Protein AF-0000000068720543 (afdb_homodimer)

Organism: Bacillus thuringiensis (NCBI:txid1428)

Structure (mmCIF, N/CA/C/O backbone):
data_AF-0000000068720543-model_v1
#
loop_
_entity.id
_entity.type
_entity.pdbx_description
1 polymer 'DUF1540 domain-containing protein'
#
loop_
_atom_site.group_PDB
_atom_site.id
_atom_site.type_symbol
_atom_site.label_atom_id
_atom_site.label_alt_id
_atom_site.label_comp_id
_atom_site.label_asym_id
_atom_site.label_entity_id
_atom_site.label_seq_id
_atom_site.pdbx_PDB_ins_code
_atom_site.Cartn_x
_atom_site.Cartn_y
_atom_site.Cartn_z
_atom_site.occupancy
_atom_site.B_iso_or_equiv
_atom_site.auth_seq_id
_atom_site.auth_comp_id
_atom_site.auth_asym_id
_atom_site.auth_atom_id
_atom_site.pdbx_PDB_model_num
ATOM 1 N N . MET A 1 1 ? 15.484 7.961 0.792 1 59.28 1 MET A N 1
ATOM 2 C CA . MET A 1 1 ? 15.688 6.895 1.771 1 59.28 1 MET A CA 1
ATOM 3 C C . MET A 1 1 ? 15.031 5.598 1.303 1 59.28 1 MET A C 1
ATOM 5 O O . MET A 1 1 ? 13.875 5.598 0.882 1 59.28 1 MET A O 1
ATOM 9 N N . ALA A 1 2 ? 15.727 4.594 1.062 1 74.5 2 ALA A N 1
ATOM 10 C CA . ALA A 1 2 ? 15.258 3.287 0.602 1 74.5 2 ALA A CA 1
ATOM 11 C C . ALA A 1 2 ? 14.5 2.557 1.706 1 74.5 2 ALA A C 1
ATOM 13 O O . ALA A 1 2 ? 14.898 2.588 2.871 1 74.5 2 ALA A O 1
ATOM 14 N N . GLN A 1 3 ? 13.266 2.258 1.398 1 88.94 3 GLN A N 1
ATOM 15 C CA . GLN A 1 3 ? 12.398 1.573 2.354 1 88.94 3 GLN A CA 1
ATOM 16 C C . GLN A 1 3 ? 12.141 0.131 1.929 1 88.94 3 GLN A C 1
ATOM 18 O O . GLN A 1 3 ? 12.414 -0.244 0.787 1 88.94 3 GLN A O 1
ATOM 23 N N . ASP A 1 4 ? 11.766 -0.643 2.977 1 93.56 4 ASP A N 1
ATOM 24 C CA . ASP A 1 4 ? 11.312 -1.989 2.639 1 93.56 4 ASP A CA 1
ATOM 25 C C . ASP A 1 4 ? 9.812 -2.021 2.393 1 93.56 4 ASP A C 1
ATOM 27 O O . ASP A 1 4 ? 9.047 -1.333 3.078 1 93.56 4 ASP A O 1
ATOM 31 N N . VAL A 1 5 ? 9.539 -2.764 1.365 1 96.56 5 VAL A N 1
ATOM 32 C CA . VAL A 1 5 ? 8.117 -2.977 1.089 1 96.56 5 VAL A CA 1
ATOM 33 C C . VAL A 1 5 ? 7.777 -4.453 1.255 1 96.56 5 VAL A C 1
ATOM 35 O O . VAL A 1 5 ? 8.234 -5.297 0.478 1 96.56 5 VAL A O 1
ATOM 38 N N . LEU A 1 6 ? 7 -4.727 2.332 1 97.38 6 LEU A N 1
ATOM 39 C CA . LEU A 1 6 ? 6.418 -6.051 2.502 1 97.38 6 LEU A CA 1
ATOM 40 C C . LEU A 1 6 ? 5.02 -6.113 1.896 1 97.38 6 LEU A C 1
ATOM 42 O O . LEU A 1 6 ? 4.254 -5.152 1.996 1 97.38 6 LEU A O 1
ATOM 46 N N . CYS A 1 7 ? 4.762 -7.258 1.271 1 97.94 7 CYS A N 1
ATOM 47 C CA . CYS A 1 7 ? 3.5 -7.355 0.544 1 97.94 7 CYS A CA 1
ATOM 48 C C . CYS A 1 7 ? 2.959 -8.781 0.583 1 97.94 7 CYS A C 1
ATOM 50 O O . CYS A 1 7 ? 3.67 -9.727 0.242 1 97.94 7 CYS A O 1
ATOM 52 N N . GLU A 1 8 ? 1.675 -8.938 0.94 1 97.75 8 GLU A N 1
ATOM 53 C CA . GLU A 1 8 ? 1.083 -10.273 1.007 1 97.75 8 GLU A CA 1
ATOM 54 C C . GLU A 1 8 ? 0.206 -10.547 -0.211 1 97.75 8 GLU A C 1
ATOM 56 O O . GLU A 1 8 ? -0.353 -11.633 -0.345 1 97.75 8 GLU A O 1
ATOM 61 N N . VAL A 1 9 ? 0.055 -9.641 -1.021 1 98.06 9 VAL A N 1
ATOM 62 C CA . VAL A 1 9 ? -0.808 -9.805 -2.184 1 98.06 9 VAL A CA 1
ATOM 63 C C . VAL A 1 9 ? -0.094 -10.648 -3.238 1 98.06 9 VAL A C 1
ATOM 65 O O . VAL A 1 9 ? 0.607 -10.109 -4.102 1 98.06 9 VAL A O 1
ATOM 68 N N . ASN A 1 10 ? -0.315 -11.828 -3.254 1 97 10 ASN A N 1
ATOM 69 C CA . ASN A 1 10 ? 0.574 -12.75 -3.953 1 97 10 ASN A CA 1
ATOM 70 C C . ASN A 1 10 ? 0.169 -12.922 -5.414 1 97 10 ASN A C 1
ATOM 72 O O . ASN A 1 10 ? 0.857 -13.602 -6.176 1 97 10 ASN A O 1
ATOM 76 N N . ASN A 1 11 ? -0.881 -12.359 -5.852 1 97.31 11 ASN A N 1
ATOM 77 C CA . ASN A 1 11 ? -1.216 -12.406 -7.27 1 97.31 11 ASN A CA 1
ATOM 78 C C . ASN A 1 11 ? -0.822 -11.117 -7.984 1 97.31 11 ASN A C 1
ATOM 80 O O . ASN A 1 11 ? -1.331 -10.828 -9.07 1 97.31 11 ASN A O 1
ATOM 84 N N . CYS A 1 12 ? -0.063 -10.398 -7.367 1 98.06 12 CYS A N 1
ATOM 85 C CA . CYS A 1 12 ? 0.542 -9.219 -7.992 1 98.06 12 CYS A CA 1
ATOM 86 C C . CYS A 1 12 ? 1.775 -9.609 -8.797 1 98.06 12 CYS A C 1
ATOM 88 O O . CYS A 1 12 ? 2.582 -10.43 -8.352 1 98.06 12 CYS A O 1
ATOM 90 N N . LYS A 1 13 ? 1.963 -8.93 -9.945 1 97.25 13 LYS A N 1
ATOM 91 C CA . LYS A 1 13 ?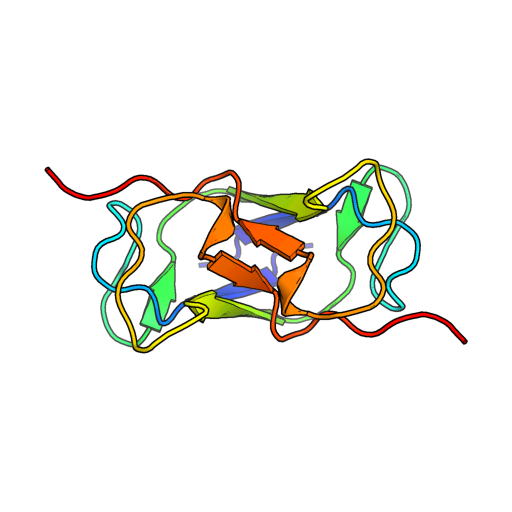 3.1 -9.188 -10.82 1 97.25 13 LYS A CA 1
ATOM 92 C C . LYS A 1 13 ? 4.418 -8.867 -10.125 1 97.25 13 LYS A C 1
ATOM 94 O O . LYS A 1 13 ? 5.461 -9.422 -10.469 1 97.25 13 LYS A O 1
ATOM 99 N N . PHE A 1 14 ? 4.383 -8.008 -9.172 1 97.5 14 PHE A N 1
ATOM 100 C CA . PHE A 1 14 ? 5.59 -7.543 -8.5 1 97.5 14 PHE A CA 1
ATOM 101 C C . PHE A 1 14 ? 5.809 -8.297 -7.195 1 97.5 14 PHE A C 1
ATOM 103 O O . PHE A 1 14 ? 6.727 -7.98 -6.438 1 97.5 14 PHE A O 1
ATOM 110 N N . TRP A 1 15 ? 4.906 -9.266 -6.941 1 97.56 15 TRP A N 1
ATOM 111 C CA . TRP A 1 15 ? 5.098 -10.055 -5.727 1 97.56 15 TRP A CA 1
ATOM 112 C C . TRP A 1 15 ? 6.309 -10.969 -5.852 1 97.56 15 TRP A C 1
ATOM 114 O O . TRP A 1 15 ? 6.527 -11.586 -6.898 1 97.56 15 TRP A O 1
ATOM 124 N N . ALA A 1 16 ? 7.059 -10.953 -4.742 1 96.19 16 ALA A N 1
ATOM 125 C CA . ALA A 1 16 ? 8.242 -11.812 -4.684 1 96.19 16 ALA A CA 1
ATOM 126 C C . ALA A 1 16 ? 8.195 -12.719 -3.459 1 96.19 16 ALA A C 1
ATOM 128 O O . ALA A 1 16 ? 7.426 -12.477 -2.525 1 96.19 16 ALA A O 1
ATOM 129 N N . ASN A 1 17 ? 9.031 -13.68 -3.494 1 95.31 17 ASN A N 1
ATOM 130 C CA . ASN A 1 17 ? 9.07 -14.672 -2.422 1 95.31 17 ASN A CA 1
ATOM 131 C C . ASN A 1 17 ? 9.336 -14.016 -1.066 1 95.31 17 ASN A C 1
ATOM 133 O O . ASN A 1 17 ? 10.156 -13.102 -0.96 1 95.31 17 ASN A O 1
ATOM 137 N N . GLY A 1 18 ? 8.531 -14.594 -0.069 1 95 18 GLY A N 1
ATOM 138 C CA . GLY A 1 18 ? 8.727 -14.094 1.282 1 95 18 GLY A CA 1
ATOM 139 C C . GLY A 1 18 ? 7.926 -12.836 1.57 1 95 18 GLY A C 1
ATOM 140 O O . GLY A 1 18 ? 8.305 -12.031 2.426 1 95 18 GLY A O 1
ATOM 141 N N . ASN A 1 19 ? 6.93 -12.578 0.8 1 96.62 19 ASN A N 1
ATOM 142 C CA . ASN A 1 19 ? 6.074 -11.414 0.98 1 96.62 19 ASN A CA 1
ATOM 143 C C . ASN A 1 19 ? 6.855 -10.117 0.797 1 96.62 19 ASN A C 1
ATOM 145 O O . ASN A 1 19 ? 6.762 -9.203 1.622 1 96.62 19 ASN A O 1
ATOM 149 N N . LYS A 1 20 ? 7.559 -10.25 -0.224 1 96.75 20 LYS A N 1
ATOM 150 C CA . LYS A 1 20 ? 8.297 -9.055 -0.614 1 96.75 20 LYS A CA 1
ATOM 151 C C . LYS A 1 20 ? 7.762 -8.477 -1.921 1 96.75 20 LYS A C 1
ATOM 153 O O . LYS A 1 20 ? 6.973 -9.117 -2.611 1 96.75 20 LYS A O 1
ATOM 158 N N . CYS A 1 21 ? 8.172 -7.223 -2.215 1 96.94 21 CYS A N 1
ATOM 159 C CA . CYS A 1 21 ? 7.82 -6.539 -3.453 1 96.94 21 CYS A CA 1
ATOM 160 C C . CYS A 1 21 ? 9.055 -6.289 -4.309 1 96.94 21 CYS A C 1
ATOM 162 O O . CYS A 1 21 ? 10.07 -5.797 -3.809 1 96.94 21 CYS A O 1
ATOM 164 N N . SER A 1 22 ? 8.992 -6.516 -5.629 1 96.44 22 SER A N 1
ATOM 165 C CA . SER A 1 22 ? 10.148 -6.391 -6.508 1 96.44 22 SER A CA 1
ATOM 166 C C . SER A 1 22 ? 10.094 -5.102 -7.32 1 96.44 22 SER A C 1
ATOM 168 O O . SER A 1 22 ? 11 -4.816 -8.109 1 96.44 22 SER A O 1
ATOM 170 N N . ALA A 1 23 ? 9.008 -4.348 -7.152 1 96.5 23 ALA A N 1
ATOM 171 C CA . ALA A 1 23 ? 8.906 -3.084 -7.875 1 96.5 23 ALA A CA 1
ATOM 172 C C . ALA A 1 23 ? 9.969 -2.096 -7.395 1 96.5 23 ALA A C 1
ATOM 174 O O . ALA A 1 23 ? 10.32 -2.076 -6.211 1 96.5 23 ALA A O 1
ATOM 175 N N . GLU A 1 24 ? 10.422 -1.315 -8.234 1 95.56 24 GLU A N 1
ATOM 176 C CA . GLU A 1 24 ? 11.406 -0.296 -7.879 1 95.56 24 GLU A CA 1
ATOM 177 C C . GLU A 1 24 ? 10.805 0.75 -6.945 1 95.56 24 GLU A C 1
ATOM 179 O O . GLU A 1 24 ? 11.508 1.301 -6.09 1 95.56 24 GLU A O 1
ATOM 184 N N . ALA A 1 25 ? 9.539 1.008 -7.176 1 96.12 25 ALA A N 1
ATOM 185 C CA . ALA A 1 25 ? 8.789 1.952 -6.352 1 96.12 25 ALA A CA 1
ATOM 186 C C . ALA A 1 25 ? 7.312 1.583 -6.309 1 96.12 25 ALA A C 1
ATOM 188 O O . ALA A 1 25 ? 6.766 1.055 -7.281 1 96.12 25 ALA A O 1
ATOM 189 N N . ILE A 1 26 ? 6.797 1.894 -5.109 1 97.38 26 ILE A N 1
ATOM 190 C CA . ILE A 1 26 ? 5.348 1.739 -5.113 1 97.38 26 ILE A CA 1
ATOM 191 C C . ILE A 1 26 ? 4.684 3.09 -4.852 1 97.38 26 ILE A C 1
ATOM 193 O O . ILE A 1 26 ? 5.316 4.008 -4.324 1 97.38 26 ILE A O 1
ATOM 197 N N . TYR A 1 27 ? 3.416 3.145 -5.301 1 98.19 27 TYR A N 1
ATOM 198 C CA . TYR A 1 27 ? 2.605 4.34 -5.102 1 98.19 27 TYR A CA 1
ATOM 199 C C . TYR A 1 27 ? 1.333 4.016 -4.328 1 98.19 27 TYR A C 1
ATOM 201 O O . TYR A 1 27 ? 0.501 3.232 -4.793 1 98.19 27 TYR A O 1
ATOM 209 N N . VAL A 1 28 ? 1.302 4.641 -3.148 1 98.5 28 VAL A N 1
ATOM 210 C CA . VAL A 1 28 ? 0.134 4.457 -2.295 1 98.5 28 VAL A CA 1
ATOM 211 C C . VAL A 1 28 ? -0.802 5.656 -2.43 1 98.5 28 VAL A C 1
ATOM 213 O O . VAL A 1 28 ? -0.357 6.805 -2.389 1 98.5 28 VAL A O 1
ATOM 216 N N . VAL A 1 29 ? -2.137 5.332 -2.613 1 98.38 29 VAL A N 1
ATOM 217 C CA . VAL A 1 29 ? -3.143 6.379 -2.758 1 98.38 29 VAL A CA 1
ATOM 218 C C . VAL A 1 29 ? -4.359 6.047 -1.897 1 98.38 29 VAL A C 1
ATOM 220 O O . VAL A 1 29 ? -4.5 4.922 -1.416 1 98.38 29 VAL A O 1
ATOM 223 N N . SER A 1 30 ? -5.125 7.086 -1.691 1 97.88 30 SER A N 1
ATOM 224 C CA . SER A 1 30 ? -6.41 6.863 -1.032 1 97.88 30 SER A CA 1
ATOM 225 C C . SER A 1 30 ? -7.504 6.562 -2.047 1 97.88 30 SER A C 1
ATOM 227 O O . SER A 1 30 ? -7.434 7 -3.197 1 97.88 30 SER A O 1
ATOM 229 N N . HIS A 1 31 ? -8.539 5.832 -1.623 1 94.94 31 HIS A N 1
ATOM 230 C CA . HIS A 1 31 ? -9.672 5.508 -2.479 1 94.94 31 HIS A CA 1
ATOM 231 C C . HIS A 1 31 ? -10.312 6.77 -3.045 1 94.94 31 HIS A C 1
ATOM 233 O O . HIS A 1 31 ? -10.695 6.805 -4.215 1 94.94 31 HIS A O 1
ATOM 239 N N . LYS A 1 32 ? -10.391 7.707 -2.119 1 91.88 32 LYS A N 1
ATOM 240 C CA . LYS A 1 32 ? -10.953 8.992 -2.525 1 91.88 32 LYS A CA 1
ATOM 241 C C . LYS A 1 32 ? -10.109 10.148 -2.004 1 91.88 32 LYS A C 1
ATOM 243 O O . LYS A 1 32 ? -9.961 10.32 -0.792 1 91.88 32 LYS A O 1
ATOM 248 N N . GLY A 1 33 ? -9.586 10.844 -3.01 1 94.12 33 GLY A N 1
ATOM 249 C CA . GLY A 1 33 ? -8.82 12.016 -2.611 1 94.12 33 GLY A CA 1
ATOM 250 C C . GLY A 1 33 ? -7.453 11.672 -2.055 1 94.12 33 GLY A C 1
ATOM 251 O O . GLY A 1 33 ? -6.734 10.844 -2.621 1 94.12 33 GLY A O 1
ATOM 252 N N . LYS A 1 34 ? -7.137 12.508 -1.005 1 96.56 34 LYS A N 1
ATOM 253 C CA . LYS A 1 34 ? -5.805 12.359 -0.424 1 96.56 34 LYS A CA 1
ATOM 254 C C . LYS A 1 34 ? -5.891 12.023 1.063 1 96.56 34 LYS A C 1
ATOM 256 O O . LYS A 1 34 ? -4.875 12.047 1.767 1 96.56 34 LYS A O 1
ATOM 261 N N . HIS A 1 35 ? -7.172 11.742 1.511 1 96.81 35 HIS A N 1
ATOM 262 C CA . HIS A 1 35 ? -7.379 11.43 2.92 1 96.81 35 HIS A CA 1
ATOM 263 C C . HIS A 1 35 ? -8.016 10.055 3.094 1 96.81 35 HIS A C 1
ATOM 265 O O . HIS A 1 35 ? -8.852 9.648 2.285 1 96.81 35 HIS A O 1
ATOM 271 N N . ALA A 1 36 ? -7.477 9.438 4.102 1 97.25 36 ALA A N 1
ATOM 272 C CA . ALA A 1 36 ? -8.062 8.156 4.484 1 97.25 36 ALA A CA 1
ATOM 273 C C . ALA A 1 36 ? -8.406 8.133 5.973 1 97.25 36 ALA A C 1
ATOM 275 O O . ALA A 1 36 ? -7.727 8.773 6.781 1 97.25 36 ALA A O 1
ATOM 276 N N . SER A 1 37 ? -9.508 7.398 6.238 1 96.12 37 SER A N 1
ATOM 277 C CA . SER A 1 37 ? -9.906 7.262 7.637 1 96.12 37 SER A CA 1
ATOM 278 C C . SER A 1 37 ? -9.508 5.898 8.195 1 96.12 37 SER A C 1
ATOM 280 O O . SER A 1 37 ? -9.391 5.727 9.406 1 96.12 37 SER A O 1
ATOM 282 N N . THR A 1 38 ? -9.438 4.934 7.215 1 95.88 38 THR A N 1
ATOM 283 C CA . THR A 1 38 ? -9.078 3.57 7.59 1 95.88 38 THR A CA 1
ATOM 284 C C . THR A 1 38 ? -8.039 2.998 6.629 1 95.88 38 THR A C 1
ATOM 286 O O . THR A 1 38 ? -7.844 3.529 5.531 1 95.88 38 THR A O 1
ATOM 289 N N . THR A 1 39 ? -7.484 1.969 7.066 1 96.75 39 THR A N 1
ATOM 290 C CA . THR A 1 39 ? -6.504 1.264 6.25 1 96.75 39 THR A CA 1
ATOM 291 C C . THR A 1 39 ? -7.121 0.82 4.926 1 96.75 39 THR A C 1
ATOM 293 O O . THR A 1 39 ? -6.465 0.853 3.885 1 96.75 39 THR A O 1
ATOM 296 N N . GLU A 1 40 ? -8.391 0.45 4.953 1 96.62 40 GLU A N 1
ATOM 297 C CA . GLU A 1 40 ? -9.07 -0.11 3.787 1 96.62 40 GLU A CA 1
ATOM 298 C C . GLU A 1 40 ? -9.32 0.96 2.73 1 96.62 40 GLU A C 1
ATOM 300 O O . GLU A 1 40 ? -9.656 0.644 1.586 1 96.62 40 GLU A O 1
ATOM 305 N N . GLU A 1 41 ? -9.062 2.18 3.15 1 96.94 41 GLU A N 1
ATOM 306 C CA . GLU A 1 41 ? -9.242 3.268 2.195 1 96.94 41 GLU A CA 1
ATOM 307 C C . GLU A 1 41 ? -7.93 3.637 1.518 1 96.94 41 GLU A C 1
ATOM 309 O O . GLU A 1 41 ? -7.879 4.57 0.716 1 96.94 41 GLU A O 1
ATOM 314 N N . THR A 1 42 ? -6.867 2.951 1.834 1 98.44 42 THR A N 1
ATOM 315 C CA . THR A 1 42 ? -5.578 3.121 1.176 1 98.44 42 THR A CA 1
ATOM 316 C C . THR A 1 42 ? -5.332 2.004 0.165 1 98.44 42 THR A C 1
ATOM 318 O O . THR A 1 42 ? -5.691 0.85 0.408 1 98.44 42 THR A O 1
ATOM 321 N N . ASP A 1 43 ? -4.758 2.408 -1.011 1 98.12 43 ASP A N 1
ATOM 322 C CA . ASP A 1 43 ? -4.586 1.465 -2.111 1 98.12 43 ASP A CA 1
ATOM 323 C C . ASP A 1 43 ? -3.146 1.477 -2.623 1 98.12 43 ASP A C 1
ATOM 325 O O . ASP A 1 43 ? -2.525 2.537 -2.725 1 98.12 43 ASP A O 1
ATOM 329 N N . CYS A 1 44 ? -2.682 0.294 -2.891 1 98.44 44 CYS A N 1
ATOM 330 C CA . CYS A 1 44 ? -1.448 0.229 -3.668 1 98.44 44 CYS A CA 1
ATOM 331 C C . CYS A 1 44 ? -1.73 0.413 -5.156 1 98.44 44 CYS A C 1
ATOM 333 O O . CYS A 1 44 ? -2.203 -0.51 -5.82 1 98.44 44 CYS A O 1
ATOM 335 N N . LYS A 1 45 ? -1.367 1.561 -5.68 1 98.31 45 LYS A N 1
ATOM 336 C CA . LYS A 1 45 ? -1.641 1.89 -7.078 1 98.31 45 LYS A CA 1
ATOM 337 C C . LYS A 1 45 ? -0.743 1.089 -8.016 1 98.31 45 LYS A C 1
ATOM 339 O O . LYS A 1 45 ? -1.091 0.87 -9.18 1 98.31 45 LYS A O 1
ATOM 344 N N . THR A 1 46 ? 0.336 0.645 -7.57 1 98.12 46 THR A N 1
ATOM 345 C CA . THR A 1 46 ? 1.326 -0.071 -8.367 1 98.12 46 THR A CA 1
ATOM 346 C C . THR A 1 46 ? 0.906 -1.522 -8.578 1 98.12 46 THR A C 1
ATOM 348 O O . THR A 1 46 ? 1.503 -2.238 -9.383 1 98.12 46 THR A O 1
ATOM 351 N N . PHE A 1 47 ? -0.114 -1.95 -7.836 1 98.19 47 PHE A N 1
ATOM 352 C CA . PHE A 1 47 ? -0.621 -3.311 -7.965 1 98.19 47 PHE A CA 1
ATOM 353 C C . PHE A 1 47 ? -1.007 -3.609 -9.406 1 98.19 47 PHE A C 1
ATOM 355 O O . PHE A 1 47 ? -1.684 -2.807 -10.055 1 98.19 47 PHE A O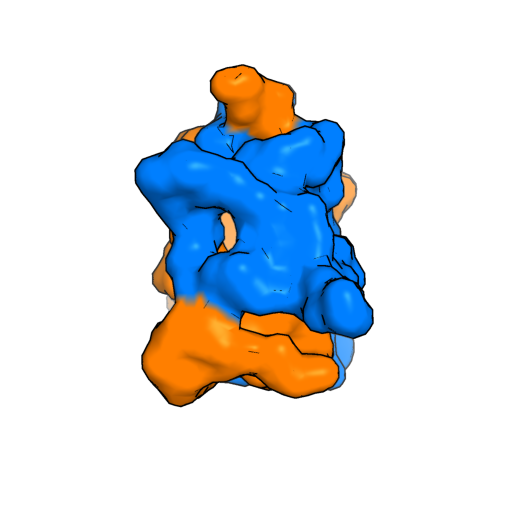 1
ATOM 362 N N . ASP A 1 48 ? -0.528 -4.762 -9.836 1 97.75 48 ASP A N 1
ATOM 363 C CA . ASP A 1 48 ? -0.849 -5.293 -11.164 1 97.75 48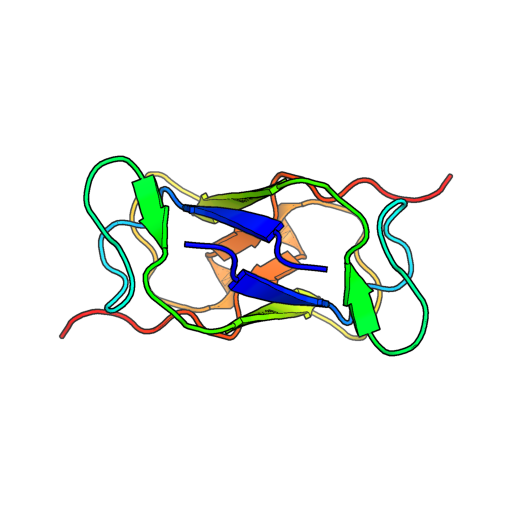 ASP A CA 1
ATOM 364 C C . ASP A 1 48 ? -1.056 -6.809 -11.109 1 97.75 48 ASP A C 1
ATOM 366 O O . ASP A 1 48 ? -0.103 -7.562 -10.898 1 97.75 48 ASP A O 1
ATOM 370 N N . PRO A 1 49 ? -2.354 -7.176 -11.359 1 95.25 49 PRO A N 1
ATOM 371 C CA . PRO A 1 49 ? -2.594 -8.617 -11.266 1 95.25 49 PRO A CA 1
ATOM 372 C C . PRO A 1 49 ? -1.85 -9.414 -12.336 1 95.25 49 PRO A C 1
ATOM 374 O O . PRO A 1 49 ? -1.723 -8.953 -13.477 1 95.25 49 PRO A O 1
ATOM 377 N N . GLU A 1 50 ? -1.295 -10.586 -11.805 1 86.25 50 GLU A N 1
ATOM 378 C CA . GLU A 1 50 ? -0.626 -11.477 -12.75 1 86.25 50 GLU A CA 1
ATOM 379 C C . GLU A 1 50 ? -1.638 -12.258 -13.586 1 86.25 50 GLU A C 1
ATOM 381 O O . GLU A 1 50 ? -2.621 -12.781 -13.055 1 86.25 50 GLU A O 1
ATOM 386 N N . VAL A 1 51 ? -1.937 -11.859 -14.789 1 65.75 51 VAL A N 1
ATOM 387 C CA . VAL A 1 51 ? -2.793 -12.641 -15.68 1 65.75 51 VAL A CA 1
ATOM 388 C C . VAL A 1 51 ? -2.264 -14.062 -15.781 1 65.75 51 VAL A C 1
ATOM 390 O O . VAL A 1 51 ? -1.063 -14.305 -15.625 1 65.75 51 VAL A O 1
ATOM 393 N N . MET B 1 1 ? 16.281 -5.227 -0.903 1 59.38 1 MET B N 1
ATOM 394 C CA . MET B 1 1 ? 16.375 -4.176 -1.911 1 59.38 1 MET B CA 1
ATOM 395 C C . MET B 1 1 ? 15.57 -2.949 -1.498 1 59.38 1 MET B C 1
ATOM 397 O O . MET B 1 1 ? 14.406 -3.064 -1.111 1 59.38 1 MET B O 1
ATOM 401 N N . ALA B 1 2 ? 16.141 -1.879 -1.246 1 73 2 ALA B N 1
ATOM 402 C CA . ALA B 1 2 ? 15.523 -0.62 -0.835 1 73 2 ALA B CA 1
ATOM 403 C C . ALA B 1 2 ? 14.695 -0.021 -1.968 1 73 2 ALA B C 1
ATOM 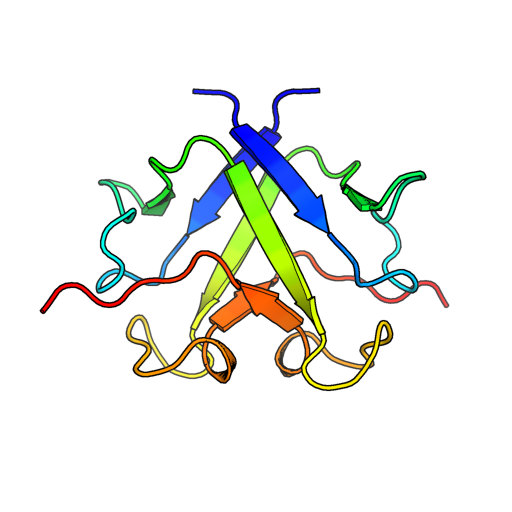405 O O . ALA B 1 2 ? 15.117 -0.026 -3.127 1 73 2 ALA B O 1
ATOM 406 N N . GLN B 1 3 ? 13.438 0.108 -1.681 1 89.12 3 GLN B N 1
ATOM 407 C CA . GLN B 1 3 ? 12.508 0.662 -2.658 1 89.12 3 GLN B CA 1
ATOM 408 C C . GLN B 1 3 ? 12.031 2.049 -2.24 1 89.12 3 GLN B C 1
ATOM 410 O O . GLN B 1 3 ? 12.234 2.459 -1.095 1 89.12 3 GLN B O 1
ATOM 415 N N . ASP B 1 4 ? 11.547 2.756 -3.291 1 93.56 4 ASP B N 1
ATOM 416 C CA . ASP B 1 4 ? 10.898 4.02 -2.957 1 93.56 4 ASP B CA 1
ATOM 417 C C . ASP B 1 4 ? 9.398 3.824 -2.727 1 93.56 4 ASP B C 1
ATOM 419 O O . ASP B 1 4 ? 8.758 3.027 -3.416 1 93.56 4 ASP B O 1
ATOM 423 N N . VAL B 1 5 ? 9.016 4.516 -1.697 1 96.56 5 VAL B N 1
ATOM 424 C CA . VAL B 1 5 ? 7.578 4.512 -1.436 1 96.56 5 VAL B CA 1
ATOM 425 C C . VAL B 1 5 ? 7.02 5.922 -1.601 1 96.56 5 VAL B C 1
ATOM 427 O O . VAL B 1 5 ? 7.332 6.816 -0.812 1 96.56 5 VAL B O 1
ATOM 430 N N . LEU B 1 6 ? 6.227 6.082 -2.693 1 97.38 6 LEU B N 1
ATOM 431 C CA . LEU B 1 6 ? 5.453 7.309 -2.867 1 97.38 6 LEU B CA 1
ATOM 432 C C . LEU B 1 6 ? 4.055 7.16 -2.277 1 97.38 6 LEU B C 1
ATOM 434 O O . LEU B 1 6 ? 3.439 6.102 -2.389 1 97.38 6 LEU B O 1
ATOM 438 N N . CYS B 1 7 ? 3.619 8.25 -1.652 1 97.94 7 CYS B N 1
ATOM 439 C CA . CYS B 1 7 ? 2.35 8.156 -0.941 1 97.94 7 CYS B CA 1
ATOM 440 C C . CYS B 1 7 ? 1.604 9.484 -0.989 1 97.94 7 CYS B C 1
ATOM 442 O O . CYS B 1 7 ? 2.158 10.531 -0.633 1 97.94 7 CYS B O 1
ATOM 444 N N . GLU B 1 8 ? 0.302 9.453 -1.368 1 97.81 8 GLU B N 1
ATOM 445 C CA . GLU B 1 8 ? -0.484 10.68 -1.445 1 97.81 8 GLU B CA 1
ATOM 446 C C . GLU B 1 8 ? -1.405 10.828 -0.237 1 97.81 8 GLU B C 1
ATOM 448 O O . GLU B 1 8 ? -2.123 11.82 -0.111 1 97.81 8 GLU B O 1
ATOM 453 N N . VAL B 1 9 ? -1.403 9.914 0.579 1 98.06 9 VAL B N 1
ATOM 454 C CA . VAL B 1 9 ? -2.297 9.953 1.732 1 98.06 9 VAL B CA 1
ATOM 455 C C . VAL B 1 9 ? -1.729 10.891 2.791 1 98.06 9 VAL B C 1
ATOM 457 O O . VAL B 1 9 ? -0.967 10.469 3.664 1 98.06 9 VAL B O 1
ATOM 460 N N . ASN B 1 10 ? -2.135 12.023 2.793 1 97.06 10 ASN B N 1
ATOM 461 C CA . ASN B 1 10 ? -1.402 13.07 3.498 1 97.06 10 ASN B CA 1
ATOM 462 C C . ASN B 1 10 ? -1.84 13.18 4.957 1 97.06 10 ASN B C 1
ATOM 464 O O . ASN B 1 10 ? -1.263 13.945 5.727 1 97.06 10 ASN B O 1
ATOM 468 N N . ASN B 1 11 ? -2.801 12.453 5.387 1 97.38 11 ASN B N 1
ATOM 469 C CA . ASN B 1 11 ? -3.156 12.453 6.805 1 97.38 11 ASN B CA 1
ATOM 470 C C . ASN B 1 11 ? -2.578 11.242 7.527 1 97.38 11 ASN B C 1
ATOM 472 O O . ASN B 1 11 ? -3.045 10.875 8.609 1 97.38 11 ASN B O 1
ATOM 476 N N . CYS B 1 12 ? -1.72 10.648 6.922 1 98.06 12 CYS B N 1
ATOM 477 C CA . CYS B 1 12 ? -0.954 9.578 7.551 1 98.06 12 CYS B CA 1
ATOM 478 C C . CYS B 1 12 ? 0.203 10.141 8.367 1 98.06 12 CYS B C 1
ATOM 480 O O . CYS B 1 12 ? 0.885 11.07 7.93 1 98.06 12 CYS B O 1
ATOM 482 N N . LYS B 1 13 ? 0.48 9.492 9.516 1 97.31 13 LYS B N 1
ATOM 483 C CA . LYS B 1 13 ? 1.556 9.922 10.398 1 97.31 13 LYS B CA 1
ATOM 484 C C . LYS B 1 13 ? 2.916 9.789 9.719 1 97.31 13 LYS B C 1
ATOM 486 O O . LYS B 1 13 ? 3.863 10.492 10.078 1 97.31 13 LYS B O 1
ATOM 491 N N . PHE B 1 14 ? 3.018 8.938 8.766 1 97.56 14 PHE B N 1
ATOM 492 C CA . PHE B 1 14 ? 4.289 8.656 8.109 1 97.56 14 PHE B CA 1
ATOM 493 C C . PHE B 1 14 ? 4.41 9.43 6.805 1 97.56 14 PHE B C 1
ATOM 495 O O . PHE B 1 14 ? 5.371 9.25 6.055 1 97.56 14 PHE B O 1
ATOM 502 N N . TRP B 1 15 ? 3.381 10.258 6.539 1 97.56 15 TRP B N 1
ATOM 503 C CA . TRP B 1 15 ? 3.463 11.062 5.32 1 97.56 15 TRP B CA 1
ATOM 504 C C . TRP B 1 15 ? 4.523 12.148 5.457 1 97.56 15 TRP B C 1
ATOM 506 O O . TRP B 1 15 ? 4.637 12.789 6.508 1 97.56 15 TRP B O 1
ATOM 516 N N . ALA B 1 16 ? 5.277 12.242 4.355 1 96.25 16 ALA B N 1
ATOM 517 C CA . ALA B 1 16 ? 6.32 13.266 4.305 1 96.25 16 ALA B CA 1
ATOM 518 C C . ALA B 1 16 ? 6.148 14.164 3.082 1 96.25 16 ALA B C 1
ATOM 520 O O . ALA B 1 16 ? 5.426 13.812 2.146 1 96.25 16 ALA B O 1
ATOM 521 N N . ASN B 1 17 ? 6.844 15.234 3.121 1 95.31 17 ASN B N 1
ATOM 522 C CA . ASN B 1 17 ? 6.746 16.219 2.047 1 95.31 17 ASN B CA 1
ATOM 523 C C . ASN B 1 17 ? 7.109 15.609 0.695 1 95.31 17 ASN B C 1
ATOM 525 O O . ASN B 1 17 ? 8.055 14.828 0.597 1 95.31 17 ASN B O 1
ATOM 529 N N . GLY B 1 18 ? 6.238 16.062 -0.305 1 95.06 18 GLY B N 1
ATOM 530 C CA . GLY B 1 18 ? 6.516 15.586 -1.653 1 95.06 18 GLY B CA 1
ATOM 531 C C . GLY B 1 18 ? 5.914 14.227 -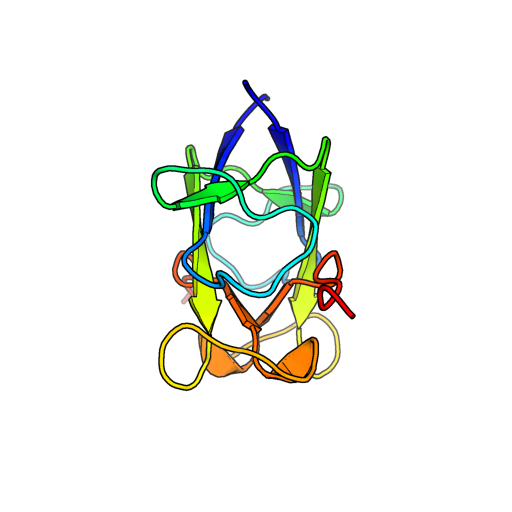1.947 1 95.06 18 GLY B C 1
ATOM 532 O O . GLY B 1 18 ? 6.418 13.484 -2.795 1 95.06 18 GLY B O 1
ATOM 533 N N . ASN B 1 19 ? 4.961 13.836 -1.194 1 96.62 19 ASN B N 1
ATOM 534 C CA . ASN B 1 19 ? 4.289 12.555 -1.379 1 96.62 19 ASN B CA 1
ATOM 535 C C . ASN B 1 19 ? 5.254 11.383 -1.182 1 96.62 19 ASN B C 1
ATOM 537 O O . ASN B 1 19 ? 5.301 10.469 -2.004 1 96.62 19 ASN B O 1
ATOM 541 N N . LYS B 1 20 ? 5.918 11.625 -0.149 1 96.75 20 LYS B N 1
ATOM 542 C CA . LYS B 1 20 ? 6.824 10.555 0.249 1 96.75 20 LYS B CA 1
ATOM 543 C C . LYS B 1 20 ? 6.367 9.906 1.551 1 96.75 20 LYS B C 1
ATOM 545 O O . LYS B 1 20 ? 5.5 10.438 2.248 1 96.75 20 LYS B O 1
ATOM 550 N N . CYS B 1 21 ? 6.938 8.711 1.832 1 97 21 CYS B N 1
ATOM 551 C CA . CYS B 1 21 ? 6.688 7.984 3.068 1 97 21 CYS B CA 1
ATOM 552 C C . CYS B 1 21 ? 7.941 7.922 3.93 1 97 21 CYS B C 1
ATOM 554 O O . CYS B 1 21 ? 9.023 7.586 3.436 1 97 21 CYS B O 1
ATOM 556 N N . SER B 1 22 ? 7.836 8.141 5.258 1 96.44 22 SER B N 1
ATOM 557 C CA . SER B 1 22 ? 8.992 8.188 6.145 1 96.44 22 SER B CA 1
ATOM 558 C C . SER B 1 22 ? 9.125 6.902 6.957 1 96.44 22 SER B C 1
ATOM 560 O O . SER B 1 22 ? 10.055 6.758 7.75 1 96.44 22 SER B O 1
ATOM 562 N N . ALA B 1 23 ? 8.172 6 6.77 1 96.5 23 ALA B N 1
ATOM 563 C CA . ALA B 1 23 ? 8.258 4.738 7.5 1 96.5 23 ALA B CA 1
ATOM 564 C C . ALA B 1 23 ? 9.453 3.914 7.031 1 96.5 23 ALA B C 1
ATOM 566 O O . ALA B 1 23 ? 9.812 3.945 5.852 1 96.5 23 ALA B O 1
ATOM 567 N N . GLU B 1 24 ? 10 3.205 7.883 1 95.56 24 GLU B N 1
ATOM 568 C CA . GLU B 1 24 ? 11.125 2.342 7.547 1 95.56 24 GLU B CA 1
ATOM 569 C C . GLU B 1 24 ? 10.695 1.213 6.613 1 95.56 24 GLU B C 1
ATOM 571 O O . GLU B 1 24 ? 11.469 0.777 5.758 1 95.56 24 GLU B O 1
ATOM 576 N N . ALA B 1 25 ? 9.484 0.779 6.84 1 96.12 25 ALA B N 1
ATOM 577 C CA . ALA B 1 25 ? 8.891 -0.271 6.02 1 96.12 25 ALA B CA 1
ATOM 578 C C . ALA B 1 25 ? 7.371 -0.122 5.957 1 96.12 25 ALA B C 1
ATOM 580 O O . ALA B 1 25 ? 6.742 0.323 6.922 1 96.12 25 ALA B O 1
ATOM 581 N N . ILE B 1 26 ? 6.918 -0.507 4.762 1 97.44 26 ILE B N 1
ATOM 582 C CA . ILE B 1 26 ? 5.461 -0.565 4.746 1 97.44 26 ILE B CA 1
ATOM 583 C C . ILE B 1 26 ? 5.004 -1.999 4.484 1 97.44 26 ILE B C 1
ATOM 585 O O . ILE B 1 26 ? 5.773 -2.818 3.975 1 97.44 26 ILE B O 1
ATOM 589 N N . TYR B 1 27 ? 3.756 -2.236 4.91 1 98.19 27 TYR B N 1
ATOM 590 C CA . TYR B 1 27 ? 3.135 -3.539 4.707 1 98.19 27 TYR B CA 1
ATOM 591 C C . TYR B 1 27 ? 1.836 -3.406 3.918 1 98.19 27 TYR B C 1
ATOM 593 O O . TYR B 1 27 ? 0.894 -2.752 4.367 1 98.19 27 TYR B O 1
ATOM 601 N N . VAL B 1 28 ? 1.903 -4.035 2.742 1 98.5 28 VAL B N 1
ATOM 602 C CA . VAL B 1 28 ? 0.731 -4.027 1.874 1 98.5 28 VAL B CA 1
ATOM 603 C C . VAL B 1 28 ? -0.016 -5.355 2.002 1 98.5 28 VAL B C 1
ATOM 605 O O . VAL B 1 28 ? 0.596 -6.426 1.963 1 98.5 28 VAL B O 1
ATOM 608 N N . VAL B 1 29 ? -1.386 -5.23 2.174 1 98.38 29 VAL B N 1
ATOM 609 C CA . VAL B 1 29 ? -2.227 -6.414 2.309 1 98.38 29 VAL B CA 1
ATOM 610 C C . VAL B 1 29 ? -3.469 -6.266 1.433 1 98.38 29 VAL B C 1
ATOM 612 O O . VAL B 1 29 ?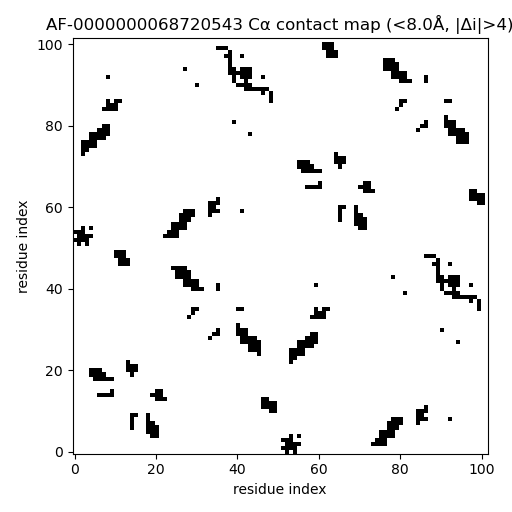 -3.76 -5.18 0.933 1 98.38 29 VAL B O 1
ATOM 615 N N . SER B 1 30 ? -4.074 -7.402 1.227 1 97.81 30 SER B N 1
ATOM 616 C CA . SER B 1 30 ? -5.367 -7.375 0.55 1 97.81 30 SER B CA 1
ATOM 617 C C . SER B 1 30 ? -6.512 -7.242 1.549 1 97.81 30 SER B C 1
ATOM 619 O O . SER B 1 30 ? -6.387 -7.656 2.703 1 97.81 30 SER B O 1
ATOM 621 N N . HIS B 1 31 ? -7.637 -6.684 1.1 1 94.81 31 HIS B N 1
ATOM 622 C CA . HIS B 1 31 ? -8.82 -6.539 1.938 1 94.81 31 HIS B CA 1
ATOM 623 C C . HIS B 1 31 ? -9.273 -7.883 2.498 1 94.81 31 HIS B C 1
ATOM 625 O O . HIS B 1 31 ? -9.664 -7.977 3.662 1 94.81 31 HIS B O 1
ATOM 631 N N . LYS B 1 32 ? -9.203 -8.82 1.566 1 91.75 32 LYS B N 1
ATOM 632 C CA . LYS B 1 32 ? -9.578 -10.172 1.966 1 91.75 32 LYS B CA 1
ATOM 633 C C . LYS B 1 32 ? -8.555 -11.195 1.468 1 91.75 32 LYS B C 1
ATOM 635 O O . LYS B 1 32 ? -8.375 -11.359 0.26 1 91.75 32 LYS B O 1
ATOM 640 N N . GLY B 1 33 ? -7.926 -11.781 2.492 1 93.94 33 GLY B N 1
ATOM 641 C CA . GLY B 1 33 ? -6.988 -12.828 2.117 1 93.94 33 GLY B CA 1
ATOM 642 C C . GLY B 1 33 ? -5.68 -12.281 1.577 1 93.94 33 GLY B C 1
ATOM 643 O O . GLY B 1 33 ? -5.09 -11.375 2.16 1 93.94 33 GLY B O 1
ATOM 644 N N . LYS B 1 34 ? -5.234 -13.062 0.518 1 96.5 34 LYS B N 1
ATOM 645 C CA . LYS B 1 34 ? -3.938 -12.711 -0.051 1 96.5 34 LYS B CA 1
ATOM 646 C C . LYS B 1 34 ? -4.055 -12.398 -1.538 1 96.5 34 LYS B C 1
ATOM 648 O O . LYS B 1 34 ? -3.045 -12.25 -2.23 1 96.5 34 LYS B O 1
ATOM 653 N N . HIS B 1 35 ? -5.363 -12.312 -2.012 1 96.81 35 HIS B N 1
ATOM 654 C CA . HIS B 1 35 ? -5.598 -12.031 -3.424 1 96.81 35 HIS B CA 1
ATOM 655 C C . HIS B 1 35 ? -6.43 -10.773 -3.607 1 96.81 35 HIS B C 1
ATOM 657 O O . HIS B 1 35 ? -7.328 -10.492 -2.811 1 96.81 35 HIS B O 1
ATOM 663 N N . ALA B 1 36 ? -5.973 -10.078 -4.613 1 97.25 36 ALA B N 1
ATOM 664 C CA . ALA B 1 36 ? -6.738 -8.898 -5.004 1 97.25 36 ALA B CA 1
ATOM 665 C C . ALA B 1 36 ? -7.051 -8.922 -6.5 1 97.25 36 ALA B C 1
ATOM 667 O O . ALA B 1 36 ? -6.273 -9.445 -7.297 1 97.25 36 ALA B O 1
ATOM 668 N N . SER B 1 37 ? -8.242 -8.352 -6.789 1 96.12 37 SER B N 1
ATOM 669 C CA . SER B 1 37 ? -8.625 -8.266 -8.195 1 96.12 37 SER B CA 1
ATOM 670 C C . SER B 1 37 ? -8.438 -6.855 -8.734 1 96.12 37 SER B C 1
ATOM 672 O O . SER B 1 37 ? -8.328 -6.66 -9.945 1 96.12 37 SER B O 1
ATOM 674 N N . THR B 1 38 ? -8.516 -5.891 -7.754 1 95.88 38 THR B N 1
ATOM 675 C CA . THR B 1 38 ? -8.367 -4.488 -8.117 1 95.88 38 THR B CA 1
ATOM 676 C C . THR B 1 38 ? -7.438 -3.773 -7.137 1 95.88 38 THR B C 1
ATOM 678 O O . THR B 1 38 ? -7.184 -4.273 -6.039 1 95.88 38 THR B O 1
ATOM 681 N N . THR B 1 39 ? -7.023 -2.666 -7.555 1 96.75 39 THR B N 1
ATOM 682 C CA . THR B 1 39 ? -6.176 -1.828 -6.719 1 96.75 39 THR B CA 1
ATOM 683 C C . THR B 1 39 ? -6.879 -1.483 -5.406 1 96.75 39 THR B C 1
ATOM 685 O O . THR B 1 39 ? -6.242 -1.419 -4.352 1 96.75 39 THR B O 1
ATOM 688 N N . GLU B 1 40 ? -8.188 -1.312 -5.465 1 96.62 40 GLU B N 1
ATOM 689 C CA . GLU B 1 40 ? -8.961 -0.863 -4.312 1 96.62 40 GLU B CA 1
ATOM 690 C C . GLU B 1 40 ? -9.078 -1.964 -3.262 1 96.62 40 GLU B C 1
ATOM 692 O O . GLU B 1 40 ? -9.469 -1.705 -2.123 1 96.62 40 GLU B O 1
ATOM 697 N N . GLU B 1 41 ? -8.625 -3.133 -3.678 1 96.88 41 GLU B N 1
ATOM 698 C CA . GLU B 1 41 ? -8.656 -4.238 -2.727 1 96.88 41 GLU B CA 1
ATOM 699 C C . GLU B 1 41 ? -7.312 -4.406 -2.027 1 96.88 41 GLU B C 1
ATOM 701 O O . GLU B 1 41 ? -7.137 -5.324 -1.225 1 96.88 41 GLU B O 1
ATOM 706 N N . THR B 1 42 ? -6.371 -3.568 -2.336 1 98.44 42 THR B N 1
ATOM 707 C CA . THR B 1 42 ? -5.082 -3.545 -1.657 1 98.44 42 THR B CA 1
ATOM 708 C C . THR B 1 42 ? -5.027 -2.412 -0.637 1 98.44 42 THR B C 1
ATOM 710 O O . THR B 1 42 ? -5.559 -1.325 -0.88 1 98.44 42 THR B O 1
ATOM 713 N N . ASP B 1 43 ? -4.395 -2.721 0.537 1 98.12 43 ASP B N 1
ATOM 714 C CA . ASP B 1 43 ? -4.375 -1.768 1.643 1 98.12 43 ASP B CA 1
ATOM 715 C C . ASP B 1 43 ? -2.957 -1.562 2.166 1 98.12 43 ASP B C 1
ATOM 717 O O . ASP B 1 43 ? -2.184 -2.516 2.27 1 98.12 43 ASP B O 1
ATOM 721 N N . CYS B 1 44 ? -2.682 -0.33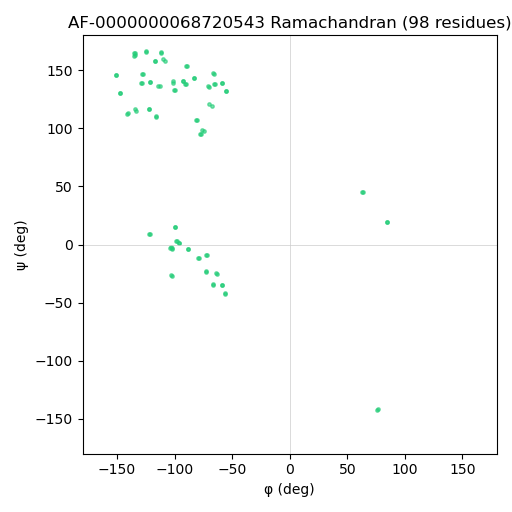2 2.438 1 98.44 44 CYS B N 1
ATOM 722 C CA . CYS B 1 44 ? -1.477 -0.084 3.221 1 98.44 44 CYS B CA 1
ATOM 723 C C . CYS B 1 44 ? -1.739 -0.303 4.707 1 98.44 44 CYS B C 1
ATOM 725 O O . CYS B 1 44 ? -2.344 0.544 5.367 1 98.44 44 CYS B O 1
ATOM 727 N N . LYS B 1 45 ? -1.214 -1.381 5.25 1 98.31 45 LYS B N 1
ATOM 728 C CA . LYS B 1 45 ? -1.45 -1.746 6.645 1 98.31 45 LYS B CA 1
ATOM 729 C C . LYS B 1 45 ? -0.694 -0.818 7.59 1 98.31 45 LYS B C 1
ATOM 731 O O . LYS B 1 45 ? -1.078 -0.66 8.75 1 98.31 45 LYS B O 1
ATOM 736 N N . THR B 1 46 ? 0.306 -0.206 7.148 1 98.19 46 THR B N 1
ATOM 737 C CA . THR B 1 46 ? 1.171 0.649 7.953 1 98.19 46 THR B CA 1
ATOM 738 C C . THR B 1 46 ? 0.538 2.023 8.156 1 98.19 46 THR B C 1
ATOM 740 O O . THR B 1 46 ? 1.016 2.82 8.961 1 98.19 46 THR B O 1
ATOM 743 N N . PHE B 1 47 ? -0.528 2.277 7.398 1 98.19 47 PHE B N 1
ATOM 744 C CA . PHE B 1 47 ? -1.235 3.547 7.52 1 98.19 47 PHE B CA 1
ATOM 745 C C . PHE B 1 47 ? -1.674 3.785 8.961 1 98.19 47 PHE B C 1
ATOM 747 O O . PHE B 1 47 ? -2.23 2.893 9.602 1 98.19 47 PHE B O 1
ATOM 754 N N . ASP B 1 48 ? -1.361 5.008 9.391 1 97.81 48 ASP B N 1
ATOM 755 C CA . ASP B 1 48 ? -1.772 5.488 10.703 1 97.81 48 ASP B CA 1
ATOM 756 C C . ASP B 1 48 ? -2.199 6.953 10.648 1 97.81 48 ASP B C 1
ATOM 758 O O . ASP B 1 48 ? -1.369 7.84 10.445 1 97.81 48 ASP B O 1
ATOM 762 N N . PRO B 1 49 ? -3.551 7.121 10.898 1 95.19 49 PRO B N 1
ATOM 763 C CA . PRO B 1 49 ? -4 8.508 10.797 1 95.19 49 PRO B CA 1
ATOM 764 C C . PRO B 1 49 ? -3.389 9.406 11.867 1 95.19 49 PRO B C 1
ATOM 766 O O . PRO B 1 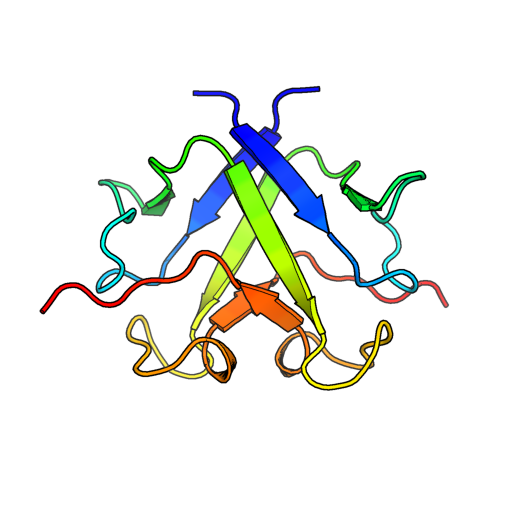49 ? -3.207 8.977 13.008 1 95.19 49 PRO B O 1
ATOM 769 N N . GLU B 1 50 ? -2.998 10.656 11.352 1 86.38 50 GLU B N 1
ATOM 770 C CA . GLU B 1 50 ? -2.477 11.641 12.297 1 86.38 50 GLU B CA 1
ATOM 771 C C . GLU B 1 50 ? -3.598 12.242 13.148 1 86.38 50 GLU B C 1
ATOM 773 O O . GLU B 1 50 ? -4.656 12.594 12.625 1 86.38 50 GLU B O 1
ATOM 778 N N . VAL B 1 51 ? -3.83 11.773 14.352 1 65.75 51 VAL B N 1
ATOM 779 C CA . VAL B 1 51 ? -4.805 12.391 15.25 1 65.75 51 VAL B CA 1
ATOM 780 C C . VAL B 1 51 ? -4.535 13.891 15.344 1 65.75 51 VAL B C 1
ATOM 782 O O . VAL B 1 51 ? -3.398 14.336 15.172 1 65.75 51 VAL B O 1
#

pLDDT: mean 94.67, std 7.58, range [59.28, 98.5]

Foldseek 3Di:
DDDFDFADPCQFPQADPPRGGNDPDWDKAACDDRDDDDPVRIDTPNGDGDD/DDDFDFADPCQFPQADPPRGGNDPDWDKAACDDRDDDDPVRIDTPNGDGDD

Radius of gyration: 12.17 Å; Cα contacts (8 Å, |Δi|>4): 263; chains: 2; bounding box: 27×31×31 Å

Sequence (102 aa):
MAQDVLCEVNNCKFWANGNKCSAEAIYVVSHKGKHASTTEETDCKTFDPEVMAQDVLCEVNNCKFWANGNKCSAEAIYVVSHKGKHASTTEETDCKTFDPEV

Secondary structure (DSSP, 8-state):
--BEEEE--TTBTTEETTTEE--SEEEEEESSTT--SSGGGEEETT--B--/--BEEEE--TTBTTEETTTEE--SEEEEEESSTT--SSGGGEEETT--B--

Solvent-accessible surface area (backbone atoms only — not comparable to full-atom values): 5337 Å² total; per-residue (Å²): 126,67,20,42,52,35,30,49,35,65,44,27,63,42,46,37,85,89,37,22,54,68,51,69,54,42,38,36,34,23,77,56,73,41,49,51,92,48,42,72,30,22,18,36,64,64,61,39,68,57,126,125,67,18,42,50,35,29,48,34,66,44,27,64,42,45,37,84,89,38,23,53,67,51,68,54,42,38,35,35,24,77,56,74,41,52,50,93,49,42,73,31,23,18,36,66,64,60,39,69,57,126

InterPro domains:
  IPR011437 Domain of unknown function DUF1540 [PF07561] (5-47)